Protein AF-X1UM96-F1 (afdb_monomer)

pLDDT: mean 86.32, std 9.16, range [51.34, 95.69]

Nearest PDB structures (foldseek):
  8qpe-assembly1_7  TM=4.437E-01  e=4.695E-01  Homo sapiens
  8qpa-assembly1_7  TM=4.692E-01  e=9.882E-01  Homo sapiens
  8qoz-assembly1_7  TM=4.547E-01  e=1.931E+00  Homo sapiens
  8qzs-assembly1_7  TM=4.317E-01  e=2.802E+00  Homo sapiens

Radius of gyration: 15.05 Å; Cα contacts (8 Å, |Δi|>4): 25; chains: 1; bounding box: 38×16×34 Å

Structure (mmCIF, N/CA/C/O backbone):
data_AF-X1UM96-F1
#
_entry.id   AF-X1UM96-F1
#
loop_
_atom_site.group_PDB
_atom_site.id
_atom_site.type_symbol
_atom_site.label_atom_id
_atom_site.label_alt_id
_atom_site.label_comp_id
_atom_site.label_asym_id
_atom_site.label_entity_id
_atom_site.label_seq_id
_atom_site.pdbx_PDB_ins_code
_atom_site.Cartn_x
_atom_site.Cartn_y
_atom_site.Cartn_z
_atom_site.occupancy
_atom_site.B_iso_or_equiv
_atom_site.auth_seq_id
_atom_site.auth_comp_id
_atom_site.auth_asym_id
_atom_site.auth_atom_id
_atom_site.pdbx_PDB_model_num
ATOM 1 N N . THR A 1 1 ? 20.561 4.595 -12.561 1.00 63.22 1 THR A N 1
ATOM 2 C CA . THR A 1 1 ? 19.243 4.169 -12.032 1.00 63.22 1 THR A CA 1
ATOM 3 C C . THR A 1 1 ? 18.384 3.704 -13.191 1.00 63.22 1 THR A C 1
ATOM 5 O O . THR A 1 1 ? 18.311 4.397 -14.193 1.00 63.22 1 THR A O 1
ATOM 8 N N . GLY A 1 2 ? 17.839 2.486 -13.126 1.00 87.44 2 GLY A N 1
ATOM 9 C CA . GLY A 1 2 ? 17.109 1.882 -14.248 1.00 87.44 2 GLY A CA 1
ATOM 10 C C . GLY A 1 2 ? 15.600 2.105 -14.157 1.00 87.44 2 GLY A C 1
ATOM 11 O O . GLY A 1 2 ? 15.029 2.002 -13.070 1.00 87.44 2 GLY A O 1
ATOM 12 N N . VAL A 1 3 ? 14.966 2.357 -15.299 1.00 91.00 3 VAL A N 1
ATOM 13 C CA . VAL A 1 3 ? 13.505 2.352 -15.468 1.00 91.00 3 VAL A CA 1
ATOM 14 C C . VAL A 1 3 ? 13.075 0.968 -15.969 1.00 91.00 3 VAL A C 1
ATOM 16 O O . VAL A 1 3 ? 13.837 0.281 -16.649 1.00 91.00 3 VAL A O 1
ATOM 19 N N . THR A 1 4 ? 11.887 0.525 -15.575 1.00 93.44 4 THR A N 1
ATOM 20 C CA . THR A 1 4 ? 11.226 -0.703 -16.040 1.00 93.44 4 THR A CA 1
ATOM 21 C C . THR A 1 4 ? 9.758 -0.405 -16.329 1.00 93.44 4 THR A C 1
ATOM 23 O O . THR A 1 4 ? 9.268 0.653 -15.958 1.00 93.44 4 THR A O 1
ATOM 26 N N . VAL A 1 5 ? 9.037 -1.322 -16.967 1.00 92.81 5 VAL A N 1
ATOM 27 C CA . VAL A 1 5 ? 7.582 -1.209 -17.137 1.00 92.81 5 VAL A CA 1
ATOM 28 C C . VAL A 1 5 ? 6.881 -1.862 -15.947 1.00 92.81 5 VAL A C 1
ATOM 30 O O . VAL A 1 5 ? 7.229 -2.977 -15.554 1.00 92.81 5 VAL A O 1
ATOM 33 N N . ASN A 1 6 ? 5.919 -1.162 -15.345 1.00 90.38 6 ASN A N 1
ATOM 34 C CA . ASN A 1 6 ? 5.055 -1.715 -14.311 1.00 90.38 6 ASN A CA 1
ATOM 35 C C . ASN A 1 6 ? 4.059 -2.690 -14.965 1.00 90.38 6 ASN A C 1
ATOM 37 O O . ASN A 1 6 ? 3.250 -2.247 -15.779 1.00 90.38 6 ASN A O 1
ATOM 41 N N . PRO A 1 7 ? 4.053 -3.984 -14.607 1.00 87.88 7 PRO A N 1
ATOM 42 C CA . PRO A 1 7 ? 3.145 -4.953 -15.221 1.00 87.88 7 PRO A 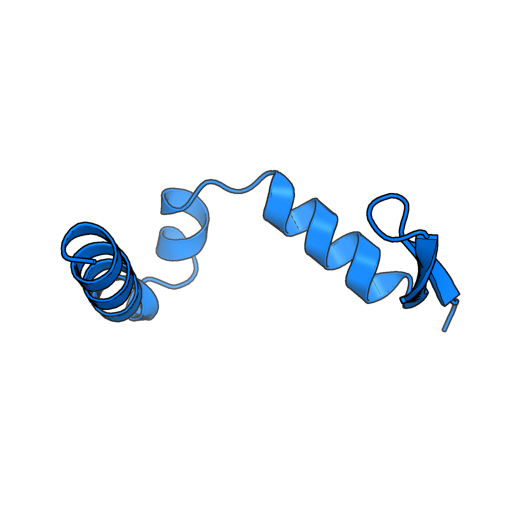CA 1
ATOM 43 C C . PRO A 1 7 ? 1.667 -4.696 -14.892 1.00 87.88 7 PRO A C 1
ATOM 45 O O . PRO A 1 7 ? 0.801 -5.115 -15.647 1.00 87.88 7 PRO A O 1
ATOM 48 N N . GLY A 1 8 ? 1.366 -3.999 -13.792 1.00 87.56 8 GLY A N 1
ATOM 49 C CA . GLY A 1 8 ? -0.008 -3.694 -13.389 1.00 87.56 8 GLY A CA 1
ATOM 50 C C . GLY A 1 8 ? -0.622 -2.480 -14.090 1.00 87.56 8 GLY A C 1
ATOM 51 O O . GLY A 1 8 ? -1.838 -2.350 -14.095 1.00 87.56 8 GLY A O 1
ATOM 52 N N . THR A 1 9 ? 0.191 -1.583 -14.660 1.00 89.56 9 THR A N 1
ATOM 53 C CA . THR A 1 9 ? -0.302 -0.350 -15.311 1.00 89.56 9 THR A CA 1
ATOM 54 C C . THR A 1 9 ? 0.204 -0.156 -16.739 1.00 89.56 9 THR A C 1
ATOM 56 O O . THR A 1 9 ? -0.288 0.720 -17.439 1.00 89.56 9 THR A O 1
ATOM 59 N N . GLY A 1 10 ? 1.205 -0.926 -17.178 1.00 92.38 10 GLY A N 1
ATOM 60 C CA . GLY A 1 10 ? 1.865 -0.760 -18.477 1.00 92.38 10 GLY A CA 1
ATOM 61 C C . GLY A 1 10 ? 2.762 0.479 -18.577 1.00 92.38 10 GLY A C 1
ATOM 62 O O . GLY A 1 10 ? 3.332 0.735 -19.635 1.00 92.38 10 GLY A O 1
ATOM 63 N N . LEU A 1 11 ? 2.918 1.247 -17.494 1.00 93.62 11 LEU A N 1
ATOM 64 C CA . LEU A 1 11 ? 3.655 2.510 -17.500 1.00 93.62 11 LEU A CA 1
ATOM 65 C C . LEU A 1 11 ? 5.110 2.348 -17.031 1.00 93.62 11 LEU A C 1
ATOM 67 O O . LEU A 1 11 ? 5.392 1.499 -16.177 1.00 93.62 11 LEU A O 1
ATOM 71 N N . PRO A 1 12 ? 6.043 3.181 -17.529 1.00 95.12 12 PRO A N 1
ATOM 72 C CA . PRO A 1 12 ? 7.409 3.227 -17.026 1.00 95.12 12 PRO A CA 1
ATOM 73 C C . PRO A 1 12 ? 7.460 3.639 -15.549 1.00 95.12 12 PRO A C 1
ATOM 75 O O . PRO A 1 12 ? 6.804 4.586 -15.123 1.00 95.12 12 PRO A O 1
ATOM 78 N N . VAL A 1 13 ? 8.276 2.941 -14.766 1.00 94.38 13 VAL A N 1
ATOM 79 C CA . VAL A 1 13 ? 8.462 3.138 -13.327 1.00 94.38 13 VAL A CA 1
ATOM 80 C C . VAL A 1 13 ? 9.931 2.892 -12.954 1.00 94.38 13 VAL A C 1
ATOM 82 O O . VAL A 1 13 ? 10.588 2.037 -13.558 1.00 94.38 13 VAL A O 1
ATOM 85 N N . PRO A 1 14 ? 10.497 3.594 -11.958 1.00 95.69 14 PRO A N 1
ATOM 86 C CA . PRO A 1 14 ? 11.810 3.248 -11.427 1.00 95.69 14 PRO A CA 1
ATOM 87 C C . PRO A 1 14 ? 11.851 1.801 -10.917 1.00 95.69 14 PRO A C 1
ATOM 89 O O . PRO A 1 14 ? 10.941 1.353 -10.217 1.00 95.69 14 PRO A O 1
ATOM 92 N N . LYS A 1 15 ? 12.938 1.073 -11.206 1.00 92.38 15 LYS A N 1
ATOM 93 C CA . LYS A 1 15 ? 13.118 -0.308 -10.716 1.00 92.38 15 LYS A CA 1
ATOM 94 C C . LYS A 1 15 ? 12.996 -0.414 -9.191 1.00 92.38 15 LYS A C 1
ATOM 96 O O . LYS 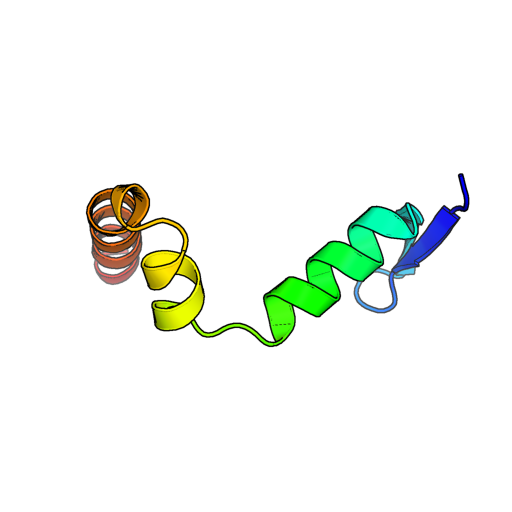A 1 15 ? 12.429 -1.384 -8.701 1.00 92.38 15 LYS A O 1
ATOM 101 N N . SER A 1 16 ? 13.482 0.587 -8.455 1.00 92.00 16 SER A N 1
ATOM 102 C CA . SER A 1 16 ? 13.376 0.654 -6.992 1.00 92.00 16 SER A CA 1
ATOM 103 C C . SER A 1 16 ? 11.930 0.748 -6.508 1.00 92.00 16 SER A C 1
ATOM 105 O O . SER A 1 16 ? 11.561 0.049 -5.574 1.00 92.00 16 SER A O 1
ATOM 107 N N . ALA A 1 17 ? 11.095 1.551 -7.169 1.00 89.75 17 ALA A N 1
ATOM 108 C CA . ALA A 1 17 ? 9.685 1.681 -6.815 1.00 89.75 17 ALA A CA 1
ATOM 109 C C . ALA A 1 17 ? 8.912 0.380 -7.087 1.00 89.75 17 ALA A C 1
ATOM 111 O O . ALA A 1 17 ? 8.093 -0.026 -6.266 1.00 89.75 17 ALA A O 1
ATOM 112 N N . LEU A 1 18 ? 9.215 -0.324 -8.189 1.00 89.50 18 LEU A N 1
ATOM 113 C CA . LEU A 1 18 ? 8.625 -1.644 -8.443 1.00 89.50 18 LEU A CA 1
ATOM 114 C C . LEU A 1 18 ? 9.053 -2.673 -7.383 1.00 89.50 18 LEU A C 1
ATOM 116 O O . LEU A 1 18 ? 8.228 -3.465 -6.935 1.00 89.50 18 LEU A O 1
ATOM 120 N N . ALA A 1 19 ? 10.324 -2.657 -6.971 1.00 87.94 19 ALA A N 1
ATOM 121 C CA . ALA A 1 19 ? 10.831 -3.541 -5.923 1.00 87.94 19 ALA A CA 1
ATOM 122 C C . ALA A 1 19 ? 10.189 -3.249 -4.558 1.00 87.94 19 ALA A C 1
ATOM 124 O O . ALA A 1 19 ? 9.740 -4.180 -3.897 1.00 87.94 19 ALA A O 1
ATOM 125 N N . ALA A 1 20 ? 10.075 -1.974 -4.172 1.00 87.25 20 ALA A N 1
ATOM 126 C CA . ALA A 1 20 ? 9.402 -1.567 -2.940 1.00 87.25 20 ALA A CA 1
ATOM 127 C C . ALA A 1 20 ? 7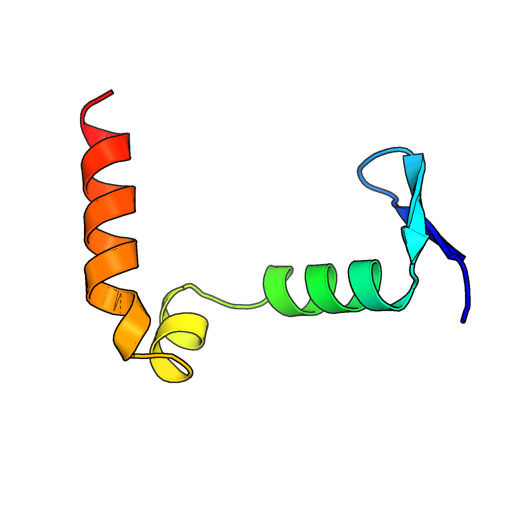.934 -2.011 -2.928 1.00 87.25 20 ALA A C 1
ATOM 129 O O . ALA A 1 20 ? 7.467 -2.568 -1.941 1.00 87.25 20 ALA A O 1
ATOM 130 N N . ARG A 1 21 ? 7.220 -1.853 -4.052 1.00 85.69 21 ARG A N 1
ATOM 131 C CA . ARG A 1 21 ? 5.830 -2.308 -4.150 1.00 85.69 21 ARG A CA 1
ATOM 132 C C . ARG A 1 21 ? 5.703 -3.818 -3.958 1.00 85.69 21 ARG A C 1
ATOM 134 O O . ARG A 1 21 ? 4.843 -4.253 -3.207 1.00 85.69 21 ARG A O 1
ATOM 141 N N . LYS A 1 22 ? 6.587 -4.607 -4.578 1.00 86.25 22 LYS A N 1
ATOM 142 C CA . LYS A 1 22 ? 6.621 -6.066 -4.383 1.00 86.25 22 LYS A CA 1
ATOM 143 C C . LYS A 1 22 ? 6.954 -6.464 -2.946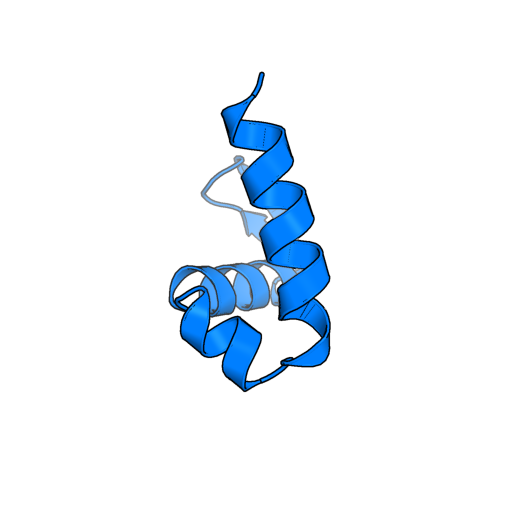 1.00 86.25 22 LYS A C 1
ATOM 145 O O . LYS A 1 22 ? 6.406 -7.442 -2.458 1.00 86.25 22 LYS A O 1
ATOM 150 N N . ALA A 1 23 ? 7.843 -5.725 -2.284 1.00 86.06 23 ALA A N 1
ATOM 151 C CA . ALA A 1 23 ? 8.170 -5.968 -0.882 1.00 86.06 23 ALA A CA 1
ATOM 152 C C . ALA A 1 23 ? 6.954 -5.725 0.026 1.00 86.06 23 ALA A C 1
ATOM 154 O O . ALA A 1 23 ? 6.723 -6.501 0.943 1.00 86.06 23 ALA A O 1
ATOM 155 N N . LEU A 1 24 ? 6.145 -4.704 -0.277 1.00 85.00 24 LEU A N 1
ATOM 156 C CA . LEU A 1 24 ? 4.912 -4.406 0.455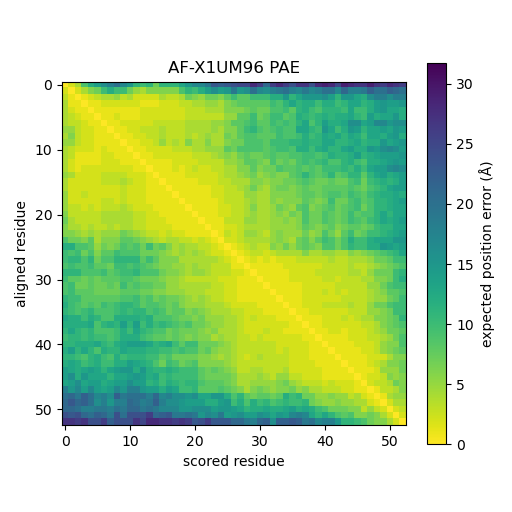 1.00 85.00 24 LEU A CA 1
ATOM 157 C C . LEU A 1 24 ? 3.766 -5.383 0.140 1.00 85.00 24 LEU A C 1
ATOM 159 O O . LEU A 1 24 ? 2.997 -5.700 1.037 1.00 85.00 24 LEU A O 1
ATOM 163 N N . GLU A 1 25 ? 3.650 -5.890 -1.096 1.00 83.06 25 GLU A N 1
ATOM 164 C CA . GLU A 1 25 ? 2.590 -6.838 -1.509 1.00 83.06 25 GLU A CA 1
ATOM 165 C C . GLU A 1 25 ? 2.582 -8.145 -0.684 1.00 83.06 25 GLU A C 1
ATOM 167 O O . GLU A 1 25 ? 1.548 -8.804 -0.604 1.00 83.06 25 GLU A O 1
ATOM 172 N N . GLY A 1 26 ? 3.709 -8.526 -0.073 1.00 81.31 26 GLY A N 1
ATOM 173 C CA . GLY A 1 26 ? 3.824 -9.727 0.764 1.00 81.31 26 GLY A CA 1
ATOM 174 C C . GLY A 1 26 ? 3.670 -9.496 2.270 1.00 81.31 26 GLY A C 1
ATOM 175 O O . GLY A 1 26 ? 3.710 -10.469 3.021 1.00 81.31 26 GLY A O 1
ATOM 176 N N . LEU A 1 27 ? 3.532 -8.246 2.720 1.00 88.56 27 LEU A N 1
ATOM 177 C CA . LEU A 1 27 ? 3.438 -7.921 4.141 1.00 88.56 27 LEU A CA 1
ATOM 178 C C . LEU A 1 27 ? 1.982 -7.823 4.587 1.00 88.56 27 LEU A C 1
ATOM 180 O O . LEU A 1 27 ? 1.146 -7.186 3.947 1.00 88.56 27 LEU A O 1
ATOM 184 N N . THR A 1 28 ? 1.699 -8.441 5.728 1.00 88.06 28 THR A N 1
ATOM 185 C CA . THR A 1 28 ? 0.438 -8.255 6.449 1.00 88.06 28 THR A CA 1
ATOM 186 C C . THR A 1 28 ? 0.427 -6.903 7.157 1.00 88.06 28 THR A C 1
ATOM 188 O O . THR A 1 28 ? 1.479 -6.346 7.486 1.00 88.06 28 THR A O 1
ATOM 191 N N . THR A 1 29 ? -0.764 -6.365 7.412 1.00 86.25 29 THR A N 1
ATOM 192 C CA . THR A 1 29 ? -0.923 -5.124 8.178 1.00 86.25 29 THR A CA 1
ATOM 193 C C . THR A 1 29 ? -0.242 -5.234 9.541 1.00 86.25 29 THR A C 1
ATOM 195 O O . THR A 1 29 ? 0.445 -4.308 9.957 1.00 86.25 29 THR A O 1
ATOM 198 N N . GLU A 1 30 ? -0.359 -6.385 10.198 1.00 87.75 30 GLU A N 1
ATOM 199 C CA . GLU A 1 30 ? 0.242 -6.664 11.499 1.00 87.75 30 GLU A CA 1
ATOM 200 C 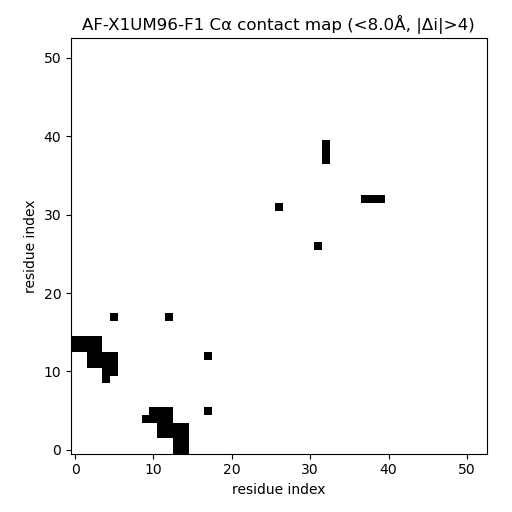C . GLU A 1 30 ? 1.773 -6.585 11.444 1.00 87.75 30 GLU A C 1
ATOM 202 O O . GLU A 1 30 ? 2.391 -6.031 12.348 1.00 87.75 30 GLU A O 1
ATOM 207 N N . GLN A 1 31 ? 2.400 -7.076 10.369 1.00 89.88 31 GLN A N 1
ATOM 208 C CA . GLN A 1 31 ? 3.852 -6.961 10.176 1.00 89.88 31 GLN A CA 1
ATOM 209 C C . GLN A 1 31 ? 4.289 -5.507 9.963 1.00 89.88 31 GLN A C 1
ATOM 211 O O . GLN A 1 31 ? 5.303 -5.087 10.514 1.00 89.88 31 GLN A O 1
ATOM 216 N N . ILE A 1 32 ? 3.515 -4.726 9.205 1.00 88.56 32 ILE A N 1
ATOM 217 C CA . ILE A 1 32 ? 3.811 -3.306 8.966 1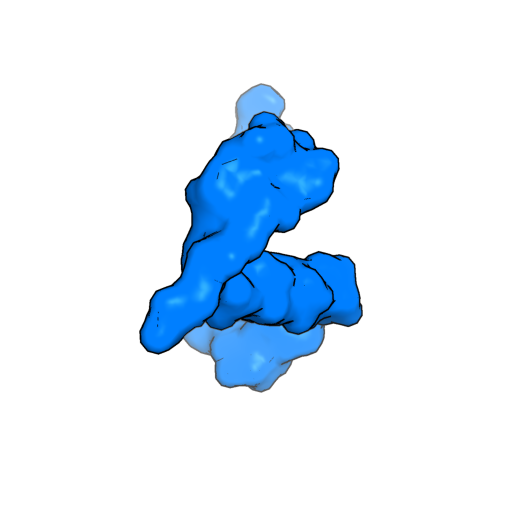.00 88.56 32 ILE A CA 1
ATOM 218 C C . ILE A 1 32 ? 3.688 -2.502 10.269 1.00 88.56 32 ILE A C 1
ATOM 220 O O . ILE A 1 32 ? 4.547 -1.666 10.559 1.00 88.56 32 ILE A O 1
ATOM 224 N N . LEU A 1 33 ? 2.650 -2.773 11.067 1.00 90.75 33 LEU A N 1
ATOM 225 C CA . LEU A 1 33 ? 2.422 -2.123 12.360 1.00 90.75 33 LEU A C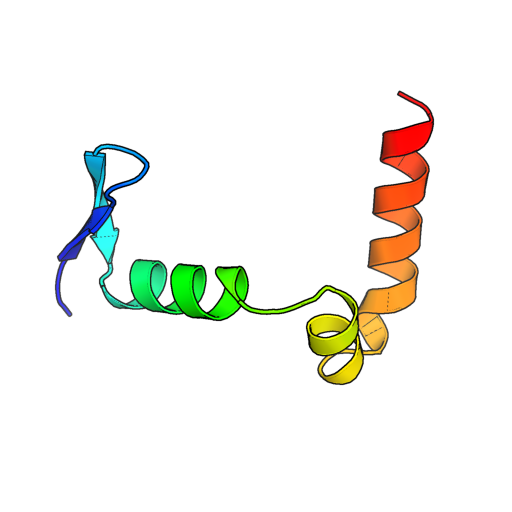A 1
ATOM 226 C C . LEU A 1 33 ? 3.428 -2.573 13.425 1.00 90.75 33 LEU A C 1
ATOM 228 O O . LEU A 1 33 ? 3.832 -1.760 14.246 1.00 90.75 33 LEU A O 1
ATOM 232 N N . ALA A 1 34 ? 3.909 -3.818 13.386 1.00 90.44 34 ALA A N 1
ATOM 233 C CA . ALA A 1 34 ? 4.972 -4.271 14.283 1.00 90.44 34 ALA A CA 1
ATOM 234 C C . ALA A 1 34 ? 6.287 -3.496 14.070 1.00 90.44 34 ALA A C 1
ATOM 236 O O . ALA A 1 34 ? 6.993 -3.205 15.034 1.00 90.44 34 ALA A O 1
ATOM 237 N N . GLU A 1 35 ? 6.609 -3.135 12.823 1.00 90.88 35 GLU A N 1
ATOM 238 C CA . GLU A 1 35 ? 7.775 -2.299 12.504 1.00 90.88 35 GLU A CA 1
ATOM 239 C C . GLU A 1 35 ? 7.531 -0.807 12.778 1.00 90.88 35 GLU A C 1
ATOM 241 O O . GLU A 1 35 ? 8.473 -0.071 13.075 1.00 90.88 35 GLU A O 1
ATOM 246 N N . ASN A 1 36 ? 6.277 -0.356 12.692 1.00 90.94 36 ASN A N 1
ATOM 247 C CA . ASN A 1 36 ? 5.887 1.046 12.850 1.00 90.94 36 ASN A CA 1
ATOM 248 C C . ASN A 1 36 ? 4.671 1.174 13.784 1.00 90.94 36 ASN A C 1
ATOM 250 O O . ASN A 1 36 ? 3.585 1.551 13.335 1.00 90.94 36 ASN A O 1
ATOM 254 N N . PRO A 1 37 ? 4.830 0.894 15.091 1.00 89.44 37 PRO A N 1
ATOM 255 C CA . PRO A 1 37 ? 3.702 0.846 16.024 1.00 89.44 37 PRO A CA 1
ATOM 256 C C . PRO A 1 37 ? 3.009 2.203 16.189 1.00 89.44 37 PRO A C 1
ATOM 258 O O . PRO A 1 37 ? 1.821 2.265 16.477 1.00 89.44 37 PRO A O 1
ATOM 261 N N . SER A 1 38 ? 3.710 3.312 15.928 1.00 93.44 38 SER A N 1
ATOM 262 C CA . SER A 1 38 ? 3.113 4.653 15.953 1.00 93.44 38 SER A CA 1
ATOM 263 C C . SER A 1 38 ? 2.062 4.891 14.865 1.00 93.44 38 SER A C 1
ATOM 265 O O . SER A 1 38 ? 1.357 5.894 14.925 1.00 93.44 38 SER A O 1
ATOM 267 N N . TRP A 1 39 ? 1.953 4.016 13.862 1.00 91.75 39 TRP A N 1
ATOM 268 C CA . TRP A 1 39 ? 0.972 4.145 12.783 1.00 91.75 39 TRP A CA 1
ATOM 269 C C . TRP A 1 39 ? -0.350 3.433 13.080 1.00 91.75 39 TRP A C 1
ATOM 271 O O . TRP A 1 39 ? -1.291 3.579 12.304 1.00 91.75 39 TRP A O 1
ATOM 281 N N . GLU A 1 40 ? -0.440 2.674 14.175 1.00 91.00 40 GLU A N 1
ATOM 282 C CA . GLU A 1 40 ? -1.617 1.869 14.514 1.00 91.00 40 GLU A CA 1
ATOM 283 C C . GLU A 1 40 ? -2.875 2.731 14.681 1.00 91.00 40 GLU A C 1
ATOM 285 O O . GLU A 1 40 ? -3.854 2.524 13.965 1.00 91.00 40 GLU A O 1
ATOM 290 N N . GLU A 1 41 ? -2.822 3.771 15.519 1.00 89.19 41 GLU A N 1
ATOM 291 C CA . GLU A 1 41 ? -3.959 4.681 15.745 1.00 89.19 41 GLU A CA 1
ATOM 292 C C . GLU A 1 41 ? -4.425 5.372 14.452 1.00 89.19 41 GLU A C 1
ATOM 294 O O . GLU A 1 41 ? -5.623 5.555 14.204 1.00 89.19 41 GLU A O 1
ATOM 299 N N . ASP A 1 42 ? -3.474 5.759 13.601 1.00 90.69 42 ASP A N 1
ATOM 300 C CA . ASP A 1 42 ? -3.752 6.404 12.322 1.00 90.69 42 ASP A CA 1
ATOM 301 C C . ASP A 1 42 ? -4.406 5.432 11.334 1.00 90.69 42 ASP A C 1
ATOM 303 O O . ASP 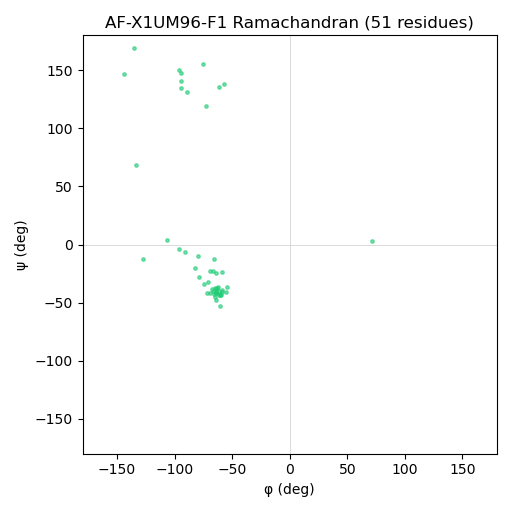A 1 42 ? -5.376 5.791 10.658 1.00 90.69 42 ASP A O 1
ATOM 307 N N . TYR A 1 43 ? -3.915 4.193 11.286 1.00 88.25 43 TYR A N 1
ATOM 308 C CA . TYR A 1 43 ? -4.466 3.127 10.461 1.00 88.25 43 TYR A CA 1
ATOM 309 C C . TYR A 1 43 ? -5.894 2.764 10.883 1.00 88.25 43 TYR A C 1
ATOM 311 O O . TYR A 1 43 ? -6.796 2.716 10.039 1.00 88.25 43 TYR A O 1
ATOM 319 N N . GLU A 1 44 ? -6.131 2.565 12.180 1.00 88.69 44 GLU A N 1
ATOM 320 C CA . GLU A 1 44 ? -7.455 2.247 12.720 1.00 88.69 44 GLU A CA 1
ATOM 321 C C . GLU A 1 44 ? -8.469 3.353 12.423 1.00 88.69 44 GLU A C 1
ATOM 323 O O . GLU A 1 44 ? -9.595 3.079 11.988 1.00 88.69 44 GLU A O 1
ATOM 328 N N . ARG A 1 45 ? -8.057 4.617 12.579 1.00 89.75 45 ARG A N 1
ATOM 329 C CA . ARG A 1 45 ? -8.890 5.779 12.257 1.00 89.75 45 ARG A CA 1
ATOM 330 C C . ARG A 1 45 ? -9.290 5.804 10.783 1.00 89.75 45 ARG A C 1
ATOM 332 O O . ARG A 1 45 ? -10.449 6.087 10.471 1.00 89.75 45 ARG A O 1
ATOM 339 N N . ASP A 1 46 ? -8.365 5.515 9.876 1.00 87.81 46 ASP A N 1
ATOM 340 C CA . ASP A 1 46 ? -8.628 5.524 8.435 1.00 87.81 46 ASP A CA 1
ATOM 341 C C . ASP A 1 46 ? -9.496 4.344 7.982 1.00 87.81 46 ASP A C 1
ATOM 343 O O . ASP A 1 46 ? -10.438 4.527 7.202 1.00 87.81 46 ASP A O 1
ATOM 347 N N . VAL A 1 47 ? -9.245 3.138 8.497 1.00 84.56 47 VAL A N 1
ATOM 348 C CA . VAL A 1 47 ? -10.083 1.960 8.219 1.00 84.56 47 VAL A CA 1
ATOM 349 C C . VAL A 1 47 ? -11.493 2.148 8.777 1.00 84.56 47 VAL A C 1
ATOM 351 O O . VAL A 1 47 ? -12.472 1.831 8.095 1.00 84.56 47 VAL A O 1
ATOM 354 N N . GLY A 1 48 ? -11.617 2.705 9.984 1.00 81.00 48 GLY A N 1
ATOM 355 C CA . GLY A 1 48 ? -12.902 3.015 10.609 1.00 81.00 48 GLY A CA 1
ATOM 356 C C . GLY A 1 48 ? -13.750 3.977 9.773 1.00 81.00 48 GLY A C 1
ATOM 357 O O . GLY A 1 48 ? -14.946 3.745 9.599 1.00 81.00 48 GLY A O 1
ATOM 358 N N . LYS A 1 49 ? -13.128 5.002 9.173 1.00 76.88 49 LYS A N 1
ATOM 359 C CA . LYS A 1 49 ? -13.807 5.947 8.269 1.00 76.88 49 LYS A CA 1
ATOM 360 C C . LYS A 1 49 ? -14.310 5.292 6.982 1.00 76.88 49 LYS A C 1
ATOM 362 O O . LYS A 1 49 ? -15.392 5.633 6.518 1.00 76.88 49 LYS A O 1
ATOM 367 N N . ARG A 1 50 ? -13.568 4.334 6.414 1.00 68.50 50 ARG A N 1
ATOM 368 C CA . ARG A 1 50 ? -13.973 3.628 5.180 1.00 68.50 50 ARG A CA 1
ATOM 369 C C . ARG A 1 50 ? -15.170 2.697 5.369 1.00 68.50 50 ARG A C 1
ATOM 371 O O . ARG A 1 50 ? -15.846 2.401 4.397 1.00 68.50 50 ARG A O 1
ATOM 378 N N . LYS A 1 51 ? -15.436 2.232 6.593 1.00 61.94 51 LYS A N 1
ATOM 379 C CA . LYS A 1 51 ? -16.592 1.367 6.895 1.00 61.94 51 LYS A CA 1
ATOM 380 C C . LYS A 1 51 ? -17.918 2.125 7.040 1.00 61.94 51 LYS A C 1
ATOM 382 O O . LYS A 1 51 ? -18.955 1.480 7.140 1.00 61.94 51 LYS A O 1
ATOM 387 N N . GLN A 1 52 ? -17.891 3.458 7.082 1.00 58.22 52 GLN A N 1
ATOM 388 C CA . GLN A 1 52 ? -19.083 4.306 7.227 1.00 58.22 52 GLN A CA 1
ATOM 389 C C . GLN A 1 52 ? -19.479 5.044 5.934 1.00 58.22 52 GLN A C 1
ATOM 391 O O . GLN A 1 52 ? -20.412 5.844 5.971 1.00 58.22 52 GLN A O 1
ATOM 396 N N . GLY A 1 53 ? -18.782 4.796 4.819 1.00 51.34 53 GLY A N 1
ATOM 397 C CA . GLY A 1 53 ? -19.064 5.380 3.501 1.00 51.34 53 GLY A CA 1
ATOM 398 C C . GLY A 1 53 ? -19.688 4.386 2.537 1.00 51.34 53 GLY A C 1
ATOM 399 O O . GLY A 1 53 ? -19.263 3.210 2.567 1.00 51.34 53 GLY A O 1
#

Sequence (53 aa):
TGVTVNPGTGLPVPKSALAARKALEGLTTEQILAENPSWEEDYERDVGKRKQG

Secondary structure (DSSP, 8-state):
--EEE-TTTSSEEEHHHHHHHHHHHT--HHHHHHH-GGGHHHHHHHHHHHTT-

Foldseek 3Di:
DDWDQDPVPRDIDPPVVSVVVVVVVPDDPVRVCVVVVVCVVVVCVVVVVVVVD

Mean predicted aligned error: 7.21 Å

Solvent-accessible surface area (backbone atoms only — not comparable to full-atom values): 3290 Å² total; per-residue (Å²): 137,58,74,40,68,37,90,91,74,72,42,80,39,48,46,66,58,56,51,52,49,56,60,52,74,76,55,52,70,68,59,54,30,70,78,38,60,88,47,44,69,59,50,52,54,54,56,57,56,61,76,78,108

Organism: NCBI:txid412755